Protein AF-E5YFD4-F1 (afdb_monomer_lite)

Radius of gyration: 15.76 Å; chains: 1; bounding box: 37×27×45 Å

Sequence (129 aa):
MKEKHWSKLEYLHLTVKNPNILVSGTHSYYSDCWDNGFEKSVVRYLHGDRISQSWEPLGKIDKLRIGDYVCIGAESVILMGGNHNHCMDFISLYPFMETITDTYRHRGDTVLNDGCWLGMRCMIMPGLP

Secondary structure (DSSP, 8-state):
-----TT--EEHHHH---TTEEE-SS--EE-TTSSS-IIIIIEES-TTSTTTTTSPPSSPPPPEEE-SS-EE-TT-EEE-STTTT--TTSS--S--GGGHHHH------EEE-TT-EEPTT-EEPTT--

Structure (mmCIF, N/CA/C/O backbone):
data_AF-E5YFD4-F1
#
_entry.id   AF-E5YFD4-F1
#
loop_
_atom_site.group_PDB
_atom_site.id
_atom_site.type_symbol
_atom_site.label_atom_id
_atom_site.label_alt_id
_atom_site.label_comp_id
_atom_site.label_asym_id
_atom_site.label_entity_id
_atom_site.label_seq_id
_atom_site.pdbx_PDB_ins_code
_atom_site.Cartn_x
_atom_site.Cartn_y
_atom_site.Cartn_z
_atom_site.occupancy
_atom_site.B_iso_or_equiv
_atom_site.auth_seq_id
_atom_site.auth_comp_id
_atom_site.auth_asym_id
_atom_site.auth_atom_id
_atom_site.pdbx_PDB_model_num
ATOM 1 N N . MET A 1 1 ? 4.292 7.343 24.380 1.00 57.03 1 MET A N 1
ATOM 2 C CA . MET A 1 1 ? 4.027 6.419 23.252 1.00 57.03 1 MET A CA 1
ATOM 3 C C . MET A 1 1 ? 2.559 6.033 23.291 1.00 57.03 1 MET A C 1
ATOM 5 O O . MET A 1 1 ? 2.047 5.874 24.392 1.00 57.03 1 MET A O 1
ATOM 9 N N . LYS A 1 2 ? 1.872 5.921 22.143 1.00 71.75 2 LYS A N 1
ATOM 10 C CA . LYS A 1 2 ? 0.538 5.294 22.116 1.00 71.75 2 LYS A CA 1
ATOM 11 C C . LYS A 1 2 ? 0.706 3.854 22.606 1.00 71.75 2 LYS A C 1
ATOM 13 O O . LYS A 1 2 ? 1.517 3.121 22.053 1.00 71.75 2 LYS A O 1
ATOM 18 N N . GLU A 1 3 ? -0.012 3.480 23.655 1.00 87.06 3 GLU A N 1
ATOM 19 C CA . GLU A 1 3 ? -0.048 2.101 24.143 1.00 87.06 3 GLU A CA 1
ATOM 20 C C . GLU A 1 3 ? -0.710 1.216 23.076 1.00 87.06 3 GLU A C 1
ATOM 22 O O . GLU A 1 3 ? -1.887 1.415 22.755 1.00 87.06 3 GLU A O 1
ATOM 27 N N . LYS A 1 4 ? 0.056 0.278 22.517 1.00 90.75 4 LYS A N 1
ATOM 28 C CA . LYS A 1 4 ? -0.386 -0.692 21.507 1.00 90.75 4 LYS A CA 1
ATOM 29 C C . LYS A 1 4 ? -1.159 -1.830 22.173 1.00 90.75 4 LYS A C 1
ATOM 31 O O . LYS A 1 4 ? -0.758 -2.304 23.231 1.00 90.75 4 LYS A O 1
ATOM 36 N N . HIS A 1 5 ? -2.265 -2.255 21.568 1.00 94.75 5 HIS A N 1
ATOM 37 C CA . HIS A 1 5 ? -3.075 -3.370 22.065 1.00 94.75 5 HIS A CA 1
ATOM 38 C C . HIS A 1 5 ? -3.903 -3.978 20.928 1.00 94.75 5 HIS A C 1
ATOM 40 O O . HIS A 1 5 ? -4.363 -3.246 20.056 1.00 94.75 5 HIS A O 1
ATOM 46 N N . TRP A 1 6 ? -4.160 -5.289 20.971 1.00 94.88 6 TRP A N 1
ATOM 47 C CA . TRP A 1 6 ? -4.887 -6.031 19.925 1.00 94.88 6 TRP A CA 1
ATOM 48 C C . TRP A 1 6 ? -6.345 -5.594 19.738 1.00 94.88 6 TRP A C 1
ATOM 50 O O . TRP A 1 6 ? -6.959 -5.886 18.721 1.00 94.88 6 TRP A O 1
ATOM 60 N N . SER A 1 7 ? -6.896 -4.873 20.712 1.00 92.94 7 SER A N 1
ATOM 61 C CA . SER A 1 7 ? -8.250 -4.300 20.653 1.00 92.94 7 SER A CA 1
ATOM 62 C C . SER A 1 7 ? -8.283 -2.838 20.192 1.00 92.94 7 SER A C 1
ATOM 64 O O . SER A 1 7 ? -9.355 -2.240 20.179 1.00 92.94 7 SER A O 1
ATOM 66 N N . LYS A 1 8 ? -7.134 -2.223 19.878 1.00 92.81 8 LYS A N 1
ATOM 67 C CA . LYS A 1 8 ? -7.065 -0.842 19.381 1.00 92.81 8 LYS A CA 1
ATOM 68 C C . LYS A 1 8 ? -6.932 -0.844 17.863 1.00 92.81 8 LYS A C 1
ATOM 70 O O . LYS A 1 8 ? -6.166 -1.620 17.301 1.00 92.81 8 LYS A O 1
ATOM 75 N N . LEU A 1 9 ? -7.672 0.058 17.228 1.00 95.38 9 LEU A N 1
ATOM 76 C CA . LEU A 1 9 ? -7.740 0.189 15.778 1.00 95.38 9 LEU A CA 1
ATOM 77 C C . LEU A 1 9 ? -7.162 1.535 15.333 1.00 95.38 9 LEU A C 1
ATOM 79 O O . LEU A 1 9 ? -7.275 2.545 16.034 1.00 95.38 9 LEU A O 1
ATOM 83 N N . GLU A 1 10 ? -6.588 1.548 14.138 1.00 97.12 10 GLU A N 1
ATOM 84 C CA . GLU A 1 10 ? -6.270 2.749 13.378 1.00 97.12 10 GLU A CA 1
ATOM 85 C C . GLU A 1 10 ? -7.326 2.929 12.283 1.00 97.12 10 GLU A C 1
ATOM 87 O O . GLU A 1 10 ? -7.370 2.153 11.331 1.00 97.12 10 GLU A O 1
ATOM 92 N N . TYR A 1 11 ? -8.184 3.944 12.405 1.00 98.31 11 TYR A N 1
ATOM 93 C CA . TYR A 1 11 ? -9.134 4.282 11.346 1.00 98.31 11 TYR A CA 1
ATOM 94 C C . TYR A 1 11 ? -8.427 4.990 10.195 1.00 98.31 11 TYR A C 1
ATOM 96 O O . TYR A 1 11 ? -7.844 6.061 10.386 1.00 98.31 11 TYR A O 1
ATOM 104 N N . LEU A 1 12 ? -8.534 4.417 8.997 1.00 98.56 12 LEU A N 1
ATOM 105 C CA . LEU A 1 12 ? -7.732 4.839 7.848 1.00 98.56 12 LEU A CA 1
ATOM 106 C C . LEU A 1 12 ? -8.058 6.270 7.408 1.00 98.56 12 LEU A C 1
ATOM 108 O O . LEU A 1 12 ? -7.152 7.044 7.116 1.00 98.56 12 LEU A O 1
ATOM 112 N N . HIS A 1 13 ? -9.334 6.660 7.444 1.00 98.50 13 HIS A N 1
ATOM 113 C CA . HIS A 1 13 ? -9.777 8.005 7.057 1.00 98.50 13 HIS A CA 1
ATOM 114 C C . HIS A 1 13 ? -9.194 9.134 7.931 1.00 98.50 13 HIS A C 1
ATOM 116 O O . HIS A 1 13 ? -9.207 10.291 7.520 1.00 98.50 13 HIS A O 1
ATOM 122 N N . LEU A 1 14 ? -8.698 8.821 9.137 1.00 98.19 14 LEU A N 1
ATOM 123 C CA . LEU A 1 14 ? -8.094 9.803 10.046 1.00 98.19 14 LEU A CA 1
ATOM 124 C C . LEU A 1 14 ? -6.577 9.915 9.882 1.00 98.19 14 LEU A C 1
ATOM 126 O O . LEU A 1 14 ? -5.992 10.924 10.284 1.00 98.19 14 LEU A O 1
ATOM 130 N N . THR A 1 15 ? -5.922 8.862 9.391 1.00 97.44 15 THR A N 1
ATOM 131 C CA . THR A 1 15 ? -4.462 8.732 9.466 1.00 97.44 15 THR A CA 1
ATOM 132 C C . THR A 1 15 ? -3.771 8.672 8.117 1.00 97.44 15 THR A C 1
ATOM 134 O O . THR A 1 15 ? -2.612 9.083 8.054 1.00 97.44 15 THR A O 1
ATOM 137 N N . VAL A 1 16 ? -4.458 8.220 7.064 1.00 98.12 16 VAL A N 1
ATOM 138 C CA . VAL A 1 16 ? -3.934 8.190 5.696 1.00 98.12 16 VAL A CA 1
ATOM 139 C C . VAL A 1 16 ? -3.683 9.613 5.199 1.00 98.12 16 VAL A C 1
ATOM 141 O O . VAL A 1 16 ? -4.520 10.505 5.340 1.00 98.12 16 VAL A O 1
ATOM 144 N N . LYS A 1 17 ? -2.498 9.827 4.628 1.00 97.69 17 LYS A N 1
ATOM 145 C CA . LYS A 1 17 ? -2.013 11.113 4.115 1.00 97.69 17 LYS A CA 1
ATOM 146 C C . LYS A 1 17 ? -1.445 11.015 2.707 1.00 97.69 17 LYS A C 1
ATOM 148 O O . LYS A 1 17 ? -1.369 12.038 2.032 1.00 97.69 17 LYS A O 1
ATOM 153 N N . ASN A 1 18 ? -1.018 9.833 2.269 1.00 98.25 18 ASN A N 1
ATOM 154 C CA . ASN A 1 18 ? -0.500 9.637 0.926 1.00 98.25 18 ASN A CA 1
ATOM 155 C C . ASN A 1 18 ? -1.634 9.878 -0.094 1.00 98.25 18 ASN A C 1
ATOM 157 O O . ASN A 1 18 ? -2.648 9.178 -0.048 1.00 98.25 18 ASN A O 1
ATOM 161 N N . PRO A 1 19 ? -1.478 10.823 -1.041 1.00 97.38 19 PRO A N 1
ATOM 162 C CA . PRO A 1 19 ? -2.534 11.189 -1.990 1.00 97.38 19 PRO A CA 1
ATOM 163 C C . PRO A 1 19 ? -2.896 10.069 -2.979 1.00 97.38 19 PRO A C 1
ATOM 165 O O . PRO A 1 19 ? -3.918 10.153 -3.662 1.00 97.38 19 PRO A O 1
ATOM 168 N N . ASN A 1 20 ? -2.070 9.025 -3.074 1.00 98.31 20 ASN A N 1
ATOM 169 C CA . ASN A 1 20 ? -2.316 7.859 -3.920 1.00 98.31 20 ASN A CA 1
ATOM 170 C C . ASN A 1 20 ? -3.047 6.723 -3.185 1.00 98.31 20 ASN A C 1
ATOM 172 O O . ASN A 1 20 ? -3.306 5.683 -3.791 1.00 98.31 20 ASN A O 1
ATOM 176 N N . ILE A 1 21 ? -3.407 6.922 -1.913 1.00 98.62 21 ILE A N 1
ATOM 177 C CA . ILE A 1 21 ? -4.309 6.048 -1.163 1.00 98.62 21 ILE A CA 1
ATOM 178 C C . ILE A 1 21 ? -5.672 6.736 -1.081 1.00 98.62 21 ILE A C 1
ATOM 180 O O . ILE A 1 21 ? -5.819 7.802 -0.489 1.00 98.62 21 ILE A O 1
ATOM 184 N N . LEU A 1 22 ? -6.680 6.120 -1.689 1.00 98.62 22 LEU A N 1
ATOM 185 C CA . LEU A 1 22 ? -8.040 6.638 -1.751 1.00 98.62 22 LEU A CA 1
ATOM 186 C C . LEU A 1 22 ? -8.929 5.788 -0.849 1.00 98.62 22 LEU A C 1
ATOM 188 O O . LEU A 1 22 ? -9.292 4.673 -1.217 1.00 98.62 22 LEU A O 1
ATOM 192 N N . VAL A 1 23 ? -9.257 6.314 0.328 1.00 98.56 23 VAL A N 1
ATOM 193 C CA . VAL A 1 23 ? -10.155 5.662 1.287 1.00 98.56 23 VAL A CA 1
ATOM 194 C C . VAL A 1 23 ? -11.573 6.176 1.074 1.00 98.56 23 VAL A C 1
ATOM 196 O O . VAL A 1 23 ? -11.812 7.383 1.079 1.00 98.56 23 VAL A O 1
ATOM 199 N N . SER A 1 24 ? -12.506 5.251 0.893 1.00 97.50 24 SER A N 1
ATOM 200 C CA . SER A 1 24 ? -13.937 5.522 0.826 1.00 97.50 24 SER A CA 1
ATOM 201 C C . SER A 1 24 ? -14.540 5.342 2.216 1.00 97.50 24 SER A C 1
ATOM 203 O O . SER A 1 24 ? -14.216 4.390 2.921 1.00 97.50 24 SER A O 1
ATOM 205 N N . GLY A 1 25 ? -15.416 6.261 2.616 1.00 97.25 25 GLY A N 1
ATOM 206 C CA . GLY A 1 25 ? -16.084 6.193 3.915 1.00 97.25 25 GLY A CA 1
ATOM 207 C C . GLY A 1 25 ? -15.150 6.389 5.114 1.00 97.25 25 GLY A C 1
ATOM 208 O O . GLY A 1 25 ? -14.082 6.996 5.010 1.00 97.25 25 GLY A O 1
ATOM 209 N N . THR A 1 26 ? -15.599 5.932 6.286 1.00 98.56 26 THR A N 1
ATOM 210 C CA . THR A 1 26 ? -14.960 6.247 7.578 1.00 98.56 26 THR A CA 1
ATOM 211 C C . THR A 1 26 ? -14.800 5.045 8.512 1.00 98.56 26 THR A C 1
ATOM 213 O O . THR A 1 26 ? -14.260 5.198 9.606 1.00 98.56 26 THR A O 1
ATOM 216 N N . HIS A 1 27 ? -15.228 3.845 8.123 1.00 98.69 27 HIS A N 1
ATOM 217 C CA . HIS A 1 27 ? -15.252 2.679 9.014 1.00 98.69 27 HIS A CA 1
ATOM 218 C C . HIS A 1 27 ? -14.075 1.728 8.797 1.00 98.69 27 HIS A C 1
ATOM 220 O O . HIS A 1 27 ? -13.731 0.972 9.706 1.00 98.69 27 HIS A O 1
ATOM 226 N N . SER A 1 28 ? -13.429 1.785 7.630 1.00 98.75 28 SER A N 1
ATOM 227 C CA . SER A 1 28 ? -12.257 0.963 7.320 1.00 98.75 28 SER A CA 1
ATOM 228 C C . SER A 1 28 ? -11.102 1.214 8.292 1.00 98.75 28 SER A C 1
ATOM 230 O O . SER A 1 28 ? -10.779 2.363 8.627 1.00 98.75 28 SER A O 1
ATOM 232 N N . TYR A 1 29 ? -10.464 0.132 8.741 1.00 98.56 29 TYR A N 1
ATOM 233 C CA . TYR A 1 29 ? -9.458 0.186 9.799 1.00 98.56 29 TYR A CA 1
ATOM 234 C C . TYR A 1 29 ? -8.298 -0.793 9.601 1.00 98.56 29 TYR A C 1
ATOM 236 O O . TYR A 1 29 ? -8.408 -1.820 8.930 1.00 98.56 29 TYR A O 1
ATOM 244 N N . TYR A 1 30 ? -7.196 -0.491 10.285 1.00 98.38 30 TYR A N 1
ATOM 245 C CA . TYR A 1 30 ? -6.049 -1.368 10.482 1.00 98.38 30 TYR A CA 1
ATOM 246 C C . TYR A 1 30 ? -5.893 -1.772 11.958 1.00 98.38 30 TYR A C 1
ATOM 248 O O . TYR A 1 30 ? -6.051 -0.953 12.867 1.00 98.38 30 TYR A O 1
ATOM 256 N N . SER A 1 31 ? -5.589 -3.047 12.212 1.00 96.19 31 SER A N 1
ATOM 257 C CA . SER A 1 31 ? -5.296 -3.578 13.550 1.00 96.19 31 SER A CA 1
ATOM 258 C C . SER A 1 31 ? -3.877 -3.200 14.005 1.00 96.19 31 SER A C 1
ATOM 260 O O . SER A 1 31 ? -2.944 -4.004 13.943 1.00 96.19 31 SER A O 1
ATOM 262 N N . ASP A 1 32 ? -3.727 -1.978 14.513 1.00 89.69 32 ASP A N 1
ATOM 263 C CA . ASP A 1 32 ? -2.450 -1.322 14.823 1.00 89.69 32 ASP A CA 1
ATOM 264 C C . ASP A 1 32 ? -1.815 -1.748 16.169 1.00 89.69 32 ASP A C 1
ATOM 266 O O . ASP A 1 32 ? -1.534 -0.924 17.042 1.00 89.69 32 ASP A O 1
ATOM 270 N N . CYS A 1 33 ? -1.595 -3.052 16.374 1.00 91.69 33 CYS A N 1
ATOM 271 C CA . CYS A 1 33 ? -0.980 -3.572 17.605 1.00 91.69 33 CYS A CA 1
ATOM 272 C C . CYS A 1 33 ? 0.521 -3.871 17.479 1.00 91.69 33 CYS A C 1
ATOM 274 O O . CYS A 1 33 ? 1.243 -3.772 18.470 1.00 91.69 33 CYS A O 1
ATOM 276 N N . TRP A 1 34 ? 0.994 -4.272 16.299 1.00 91.56 34 TRP A N 1
ATOM 277 C CA . TRP A 1 34 ? 2.324 -4.877 16.162 1.00 91.56 34 TRP A CA 1
ATOM 278 C C . TRP A 1 34 ? 3.395 -3.918 15.634 1.00 91.56 34 TRP A C 1
ATOM 280 O O . TRP A 1 34 ? 4.537 -3.959 16.085 1.00 91.56 34 TRP A O 1
ATOM 290 N N . ASP A 1 35 ? 3.035 -3.042 14.698 1.00 91.88 35 ASP A N 1
ATOM 291 C CA . ASP A 1 35 ? 3.987 -2.238 13.933 1.00 91.88 35 ASP A CA 1
ATOM 292 C C . ASP A 1 35 ? 3.670 -0.732 13.985 1.00 91.88 35 ASP A C 1
ATOM 294 O O . ASP A 1 35 ? 3.104 -0.216 14.953 1.00 91.88 35 ASP A O 1
ATOM 298 N N . ASN A 1 36 ? 4.135 0.016 12.984 1.00 92.69 36 ASN A N 1
ATOM 299 C CA . ASN A 1 36 ? 4.142 1.475 12.973 1.00 92.69 36 ASN A CA 1
ATOM 300 C C . ASN A 1 36 ? 2.949 2.080 12.216 1.00 92.69 36 ASN A C 1
ATOM 302 O O . ASN A 1 36 ? 3.070 3.189 11.685 1.00 92.69 36 ASN A O 1
ATOM 306 N N . GLY A 1 37 ? 1.814 1.379 12.191 1.00 95.31 37 GLY A N 1
ATOM 307 C CA . GLY A 1 37 ? 0.580 1.827 11.551 1.00 95.31 37 GLY A CA 1
ATOM 308 C C . GLY A 1 37 ? 0.497 1.481 10.067 1.00 95.31 37 GLY A C 1
ATOM 309 O O . GLY A 1 37 ? 1.455 0.972 9.470 1.00 95.31 37 GLY A O 1
ATOM 310 N N . PHE A 1 38 ? -0.657 1.790 9.479 1.00 97.69 38 PHE A N 1
ATOM 311 C CA . PHE A 1 38 ? -1.056 1.338 8.146 1.00 97.69 38 PHE A CA 1
ATOM 312 C C . PHE A 1 38 ? -0.099 1.800 7.037 1.00 97.69 38 PHE A C 1
ATOM 314 O O . PHE A 1 38 ? 0.554 0.976 6.399 1.00 97.69 38 PHE A O 1
ATOM 321 N N . GLU A 1 39 ? 0.050 3.112 6.821 1.00 96.69 39 GLU A N 1
ATOM 322 C CA . GLU A 1 39 ? 0.846 3.622 5.690 1.00 96.69 39 GLU A CA 1
ATOM 323 C C . GLU A 1 39 ? 2.325 3.236 5.765 1.00 96.69 39 GLU A C 1
ATOM 325 O O . GLU A 1 39 ? 2.959 3.033 4.736 1.00 96.69 39 GLU A O 1
ATOM 330 N N . LYS A 1 40 ? 2.890 3.151 6.975 1.00 95.12 40 LYS A N 1
ATOM 331 C CA . LYS A 1 40 ? 4.325 2.888 7.161 1.00 95.12 40 LYS A CA 1
ATOM 332 C C . LYS A 1 40 ? 4.687 1.412 7.061 1.00 95.12 40 LYS A C 1
ATOM 334 O O . LYS A 1 40 ? 5.834 1.105 6.747 1.00 95.12 40 LYS A O 1
ATOM 339 N N . SER A 1 41 ? 3.759 0.520 7.401 1.00 95.75 41 SER A N 1
ATOM 340 C CA . SER A 1 41 ? 4.065 -0.905 7.591 1.00 95.75 41 SER A CA 1
ATOM 341 C C . SER A 1 41 ? 3.372 -1.792 6.556 1.00 95.75 41 SER A C 1
ATOM 343 O O . SER A 1 41 ? 3.978 -2.751 6.060 1.00 95.75 41 SER A O 1
ATOM 345 N N . VAL A 1 42 ? 2.127 -1.447 6.207 1.00 97.81 42 VAL A N 1
ATOM 346 C CA . VAL A 1 42 ? 1.251 -2.246 5.341 1.00 97.81 42 VAL A CA 1
ATOM 347 C C . VAL A 1 42 ? 1.413 -1.864 3.875 1.00 97.81 42 VAL A C 1
ATOM 349 O O . VAL A 1 42 ? 1.589 -2.744 3.034 1.00 97.81 42 VAL A O 1
ATOM 352 N N . VAL A 1 43 ? 1.390 -0.570 3.553 1.00 98.25 43 VAL A N 1
ATOM 353 C CA . VAL A 1 43 ? 1.509 -0.091 2.167 1.00 98.25 43 VAL A CA 1
ATOM 354 C C . VAL A 1 43 ? 2.980 0.057 1.800 1.00 98.25 43 VAL A C 1
ATOM 356 O O . VAL A 1 43 ? 3.705 0.834 2.416 1.00 98.25 43 VAL A O 1
ATOM 359 N N . ARG A 1 44 ? 3.444 -0.689 0.794 1.00 97.50 44 ARG A N 1
ATOM 360 C CA . ARG A 1 44 ? 4.865 -0.711 0.414 1.00 97.50 44 ARG A CA 1
ATOM 361 C C . ARG A 1 44 ? 5.068 -0.259 -1.023 1.00 97.50 44 ARG A C 1
ATOM 363 O O . ARG A 1 44 ? 4.308 -0.642 -1.907 1.00 97.50 44 ARG A O 1
ATOM 370 N N . TYR A 1 45 ? 6.130 0.518 -1.240 1.00 96.44 45 TYR A N 1
ATOM 371 C CA . TYR A 1 45 ? 6.560 1.017 -2.555 1.00 96.44 45 TYR A CA 1
ATOM 372 C C . TYR A 1 45 ? 5.545 1.931 -3.262 1.00 96.44 45 TYR A C 1
ATOM 374 O O . TYR A 1 45 ? 5.595 2.101 -4.480 1.00 96.44 45 TYR A O 1
ATOM 382 N N . LEU A 1 46 ? 4.623 2.542 -2.509 1.00 97.69 46 LEU A N 1
ATOM 383 C CA . LEU A 1 46 ? 3.702 3.534 -3.051 1.00 97.69 46 LEU A CA 1
ATOM 384 C C . LEU A 1 46 ? 4.337 4.922 -3.017 1.00 97.69 46 LEU A C 1
ATOM 386 O O . LEU A 1 46 ? 4.570 5.488 -1.949 1.00 97.69 46 LEU A O 1
ATOM 390 N N . HIS A 1 47 ? 4.563 5.482 -4.198 1.00 96.62 47 HIS A N 1
ATOM 391 C CA . HIS A 1 47 ? 5.007 6.860 -4.352 1.00 96.62 47 HIS A CA 1
ATOM 392 C C . HIS A 1 47 ? 4.015 7.845 -3.706 1.00 96.62 47 HIS A C 1
ATOM 394 O O . HIS A 1 47 ? 2.806 7.613 -3.728 1.00 96.62 47 HIS A O 1
ATOM 400 N N . GLY A 1 48 ? 4.499 8.969 -3.175 1.00 95.19 48 GLY A N 1
ATOM 401 C CA . GLY A 1 48 ? 3.659 10.025 -2.586 1.00 95.19 48 GLY A CA 1
ATOM 402 C C . GLY A 1 48 ? 3.668 10.080 -1.059 1.00 95.19 48 GLY A C 1
ATOM 403 O O . GLY A 1 48 ? 2.988 10.917 -0.472 1.00 95.19 48 GLY A O 1
ATOM 404 N N . ASP A 1 49 ? 4.441 9.217 -0.402 1.00 92.06 49 ASP A N 1
ATOM 405 C CA . ASP A 1 49 ? 4.702 9.352 1.027 1.00 92.06 49 ASP A CA 1
ATOM 406 C C . ASP A 1 49 ? 5.669 10.519 1.307 1.00 92.06 49 ASP A C 1
ATOM 408 O O . ASP A 1 49 ? 6.221 11.144 0.403 1.00 92.06 49 ASP A O 1
ATOM 412 N N . ARG A 1 50 ? 5.931 10.812 2.584 1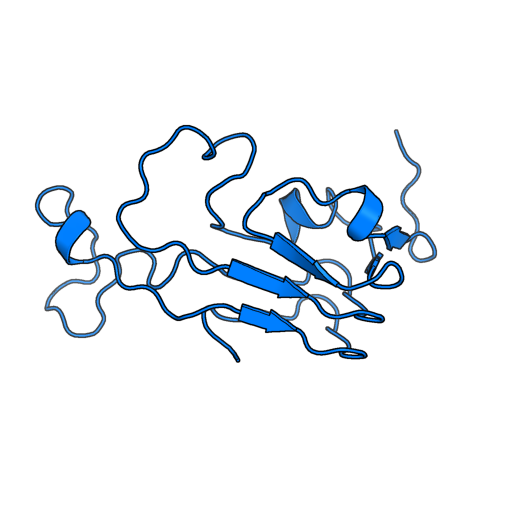.00 92.38 50 ARG A N 1
ATOM 413 C CA . ARG A 1 50 ? 6.823 11.916 2.984 1.00 92.38 50 ARG A CA 1
ATOM 414 C C . ARG A 1 50 ? 8.218 11.845 2.336 1.00 92.38 50 ARG A C 1
ATOM 416 O O . ARG A 1 50 ? 8.868 12.880 2.213 1.00 92.38 50 ARG A O 1
ATOM 423 N N . ILE A 1 51 ? 8.695 10.645 2.000 1.00 93.44 51 ILE A N 1
ATOM 424 C CA . ILE A 1 51 ? 10.029 10.421 1.434 1.00 93.44 51 ILE A CA 1
ATOM 425 C C . ILE A 1 51 ? 10.018 10.664 -0.080 1.00 93.44 51 ILE A C 1
ATOM 427 O O . ILE A 1 51 ? 10.935 11.300 -0.590 1.00 93.44 51 ILE A O 1
ATOM 431 N N . SER A 1 52 ? 8.983 10.186 -0.771 1.00 95.19 52 SER A N 1
ATOM 432 C CA . SER A 1 52 ? 8.904 10.134 -2.235 1.00 95.19 52 SER A CA 1
ATOM 433 C C . SER A 1 52 ? 8.009 11.199 -2.870 1.00 95.19 52 SER A C 1
ATOM 435 O O . SER A 1 52 ? 8.045 11.373 -4.078 1.00 95.19 52 SER A O 1
ATOM 437 N N . GLN A 1 53 ? 7.227 11.957 -2.100 1.00 94.19 53 GLN A N 1
ATOM 438 C CA . GLN A 1 53 ? 6.285 12.960 -2.628 1.00 94.19 53 GLN A CA 1
ATOM 439 C C . GLN A 1 53 ? 6.906 14.028 -3.542 1.00 94.19 53 GLN A C 1
ATOM 441 O O . GLN A 1 53 ? 6.187 14.633 -4.328 1.00 94.19 53 GLN A O 1
ATOM 446 N N . SER A 1 54 ? 8.213 14.284 -3.429 1.00 95.19 54 SER A N 1
ATOM 447 C CA . SER A 1 54 ? 8.933 15.250 -4.266 1.00 95.19 54 SER A CA 1
ATOM 448 C C . SER A 1 54 ? 9.729 14.602 -5.399 1.00 95.19 54 SER A C 1
ATOM 450 O O . SER A 1 54 ? 10.508 15.293 -6.052 1.00 95.19 54 SER A O 1
ATOM 452 N N . TRP A 1 55 ? 9.643 13.283 -5.570 1.00 94.81 55 TRP A N 1
ATOM 453 C CA . TRP A 1 55 ? 10.349 12.578 -6.633 1.00 94.81 55 TRP A CA 1
ATOM 454 C C . TRP A 1 55 ? 9.536 12.644 -7.924 1.00 94.81 55 TRP A C 1
ATOM 456 O O . TRP A 1 55 ? 8.305 12.693 -7.896 1.00 94.81 55 TRP A O 1
ATOM 466 N N . GLU A 1 56 ? 10.240 12.640 -9.052 1.00 93.75 56 GLU A N 1
ATOM 467 C CA . GLU A 1 56 ? 9.603 12.499 -10.356 1.00 93.75 56 GLU A CA 1
ATOM 468 C C . GLU A 1 56 ? 9.242 11.020 -10.570 1.00 93.75 56 GLU A C 1
ATOM 470 O O . GLU A 1 56 ? 10.130 10.160 -10.486 1.00 93.75 56 GLU A O 1
ATOM 475 N N . PRO A 1 57 ? 7.970 10.681 -10.834 1.00 93.25 57 PRO A N 1
ATOM 476 C CA . PRO A 1 57 ? 7.585 9.307 -11.115 1.00 93.25 57 PRO A CA 1
ATOM 477 C C . PRO A 1 57 ? 8.181 8.834 -12.446 1.00 93.25 57 PRO A C 1
ATOM 479 O O . PRO A 1 57 ? 8.103 9.531 -13.452 1.00 93.25 57 PRO A O 1
ATOM 482 N N . LEU A 1 58 ? 8.689 7.599 -12.493 1.00 92.12 58 LEU A N 1
ATOM 483 C CA . LEU A 1 58 ? 9.140 6.976 -13.751 1.00 92.12 58 LEU A CA 1
ATOM 484 C C . LEU A 1 58 ? 7.994 6.746 -14.750 1.00 92.12 58 LEU A C 1
ATOM 486 O O . LEU A 1 58 ? 8.224 6.549 -15.939 1.00 92.12 58 LEU A O 1
ATOM 490 N N . GLY A 1 59 ? 6.754 6.748 -14.267 1.00 93.06 59 GLY A N 1
ATOM 491 C CA . GLY A 1 59 ? 5.564 6.579 -15.079 1.00 93.06 59 GLY A CA 1
ATOM 492 C C . GLY A 1 59 ? 4.297 6.708 -14.244 1.00 93.06 59 GLY A C 1
ATOM 493 O O . GLY A 1 59 ? 4.294 7.285 -13.155 1.00 93.06 59 GLY A O 1
ATOM 494 N N . LYS A 1 60 ? 3.197 6.153 -14.758 1.00 95.19 60 LYS A N 1
ATOM 495 C CA . LYS A 1 60 ? 1.901 6.170 -14.073 1.00 95.19 60 LYS A CA 1
ATOM 496 C C . LYS A 1 60 ? 1.998 5.494 -12.701 1.00 95.19 60 LYS A C 1
ATOM 498 O O . LYS A 1 60 ? 2.343 4.323 -12.621 1.00 95.19 60 LYS A O 1
ATOM 503 N N . ILE A 1 61 ? 1.604 6.213 -11.651 1.00 97.00 61 ILE A N 1
ATOM 504 C CA . ILE A 1 61 ? 1.479 5.662 -10.299 1.00 97.00 61 ILE A CA 1
ATOM 505 C C . ILE A 1 61 ? 0.143 4.921 -10.184 1.00 97.00 61 ILE A C 1
ATOM 507 O O . ILE A 1 61 ? -0.922 5.524 -10.337 1.00 97.00 61 ILE A O 1
ATOM 511 N N . ASP A 1 62 ? 0.212 3.627 -9.887 1.00 98.06 62 ASP A N 1
ATOM 512 C CA . ASP A 1 62 ? -0.946 2.824 -9.494 1.00 98.06 62 ASP A CA 1
ATOM 513 C C . ASP A 1 62 ? -1.442 3.249 -8.107 1.00 98.06 62 ASP A C 1
ATOM 515 O O . ASP A 1 62 ? -0.651 3.386 -7.168 1.00 98.06 62 ASP A O 1
ATOM 519 N N . LYS A 1 63 ? -2.753 3.456 -7.964 1.00 98.44 63 LYS A N 1
ATOM 520 C CA . LYS A 1 63 ? -3.353 3.887 -6.696 1.00 98.44 63 LYS A CA 1
ATOM 521 C C . LYS A 1 63 ? -3.804 2.698 -5.862 1.00 98.44 63 LYS A C 1
ATOM 523 O O . LYS A 1 63 ? -4.175 1.653 -6.389 1.00 98.44 63 LYS A O 1
ATOM 528 N N . LEU A 1 64 ? -3.821 2.885 -4.546 1.00 98.69 64 LEU A N 1
ATOM 529 C CA . LEU A 1 64 ? -4.490 1.975 -3.623 1.00 98.69 64 LEU A CA 1
ATOM 530 C C . LEU A 1 64 ? -5.884 2.523 -3.327 1.00 98.69 64 LEU A C 1
ATOM 532 O O . LEU A 1 64 ? -6.021 3.599 -2.749 1.00 98.69 64 LEU A O 1
ATOM 536 N N . ARG A 1 65 ? -6.919 1.792 -3.725 1.00 98.69 65 ARG A N 1
ATOM 537 C CA . ARG A 1 65 ? -8.317 2.145 -3.474 1.00 98.69 65 ARG A CA 1
ATOM 538 C C . ARG A 1 65 ? -8.866 1.246 -2.385 1.00 98.69 65 ARG A C 1
ATOM 540 O O . ARG A 1 65 ? -8.792 0.030 -2.503 1.00 98.69 65 ARG A O 1
ATOM 547 N N . ILE A 1 66 ? -9.406 1.846 -1.337 1.00 98.75 66 ILE A N 1
ATOM 548 C CA . ILE A 1 66 ? -9.958 1.135 -0.189 1.00 98.75 66 ILE A CA 1
ATOM 549 C C . ILE A 1 66 ? -11.413 1.563 -0.042 1.00 98.75 66 ILE A C 1
ATOM 551 O O . ILE A 1 66 ? -11.699 2.757 0.047 1.00 98.75 66 ILE A O 1
ATOM 555 N N . GLY A 1 67 ? -12.322 0.596 -0.062 1.00 98.56 67 GLY A N 1
ATOM 556 C CA . GLY A 1 67 ? -13.743 0.777 0.208 1.00 98.56 67 GLY A CA 1
ATOM 557 C C . GLY A 1 67 ? -14.031 1.139 1.666 1.00 98.56 67 GLY A C 1
ATOM 558 O O . GLY A 1 67 ? -13.109 1.327 2.468 1.00 98.56 67 GLY A O 1
ATOM 559 N N . ASP A 1 68 ? -15.311 1.210 2.016 1.00 98.56 68 ASP A N 1
ATOM 560 C CA . ASP A 1 68 ? -15.753 1.339 3.407 1.00 98.56 68 ASP A CA 1
ATOM 561 C C . ASP A 1 68 ? -15.908 -0.043 4.072 1.00 98.56 68 ASP A C 1
ATOM 563 O O . ASP A 1 68 ? -16.050 -1.073 3.409 1.00 98.56 68 ASP A O 1
ATOM 567 N N . TYR A 1 69 ? -15.875 -0.083 5.404 1.00 98.62 69 TYR A N 1
ATOM 568 C CA . TYR A 1 69 ? -15.967 -1.318 6.202 1.00 98.62 69 TYR A CA 1
ATOM 569 C C . TYR A 1 69 ? -14.901 -2.388 5.880 1.00 98.62 69 TYR A C 1
ATOM 571 O O . TYR A 1 69 ? -15.120 -3.577 6.103 1.00 98.62 69 TYR A O 1
ATOM 579 N N . VAL A 1 70 ? -13.732 -1.982 5.383 1.00 98.62 70 VAL A N 1
ATOM 580 C CA . VAL A 1 70 ? -12.596 -2.878 5.140 1.00 98.62 70 VAL A CA 1
ATOM 581 C C . VAL A 1 70 ? -11.834 -3.136 6.441 1.00 98.62 70 VAL A C 1
ATOM 583 O O . VAL A 1 70 ? -11.389 -2.205 7.117 1.00 98.62 70 VAL A O 1
ATOM 586 N N . CYS A 1 71 ? -11.635 -4.411 6.769 1.00 98.56 71 CYS A N 1
ATOM 587 C CA . CYS A 1 71 ? -10.925 -4.848 7.970 1.00 98.56 71 CYS A CA 1
ATOM 588 C C . CYS A 1 71 ? -9.517 -5.331 7.599 1.00 98.56 71 CYS A C 1
ATOM 590 O O . CYS A 1 71 ? -9.382 -6.330 6.891 1.00 98.56 71 CYS A O 1
ATOM 592 N N . ILE A 1 72 ? -8.463 -4.674 8.093 1.00 98.50 72 ILE A N 1
ATOM 593 C CA . ILE A 1 72 ? -7.073 -5.030 7.761 1.00 98.50 72 ILE A CA 1
ATOM 594 C C . ILE A 1 72 ? -6.345 -5.569 8.995 1.00 98.50 72 ILE A C 1
ATOM 596 O O . ILE A 1 72 ? -6.099 -4.848 9.966 1.00 98.50 72 ILE A O 1
ATOM 600 N N . GLY A 1 73 ? -5.988 -6.854 8.958 1.00 98.00 73 GLY A N 1
ATOM 601 C CA . GLY A 1 73 ? -5.225 -7.520 10.009 1.00 98.00 73 GLY A CA 1
ATOM 602 C C . GLY A 1 73 ? -3.787 -7.010 10.119 1.00 98.00 73 GLY A C 1
ATOM 603 O O . GLY A 1 73 ? -3.196 -6.558 9.134 1.00 98.00 73 GLY A O 1
ATOM 604 N N . ALA A 1 74 ? -3.217 -7.118 11.321 1.00 96.94 74 ALA A N 1
ATOM 605 C CA . ALA A 1 74 ? -1.838 -6.727 11.609 1.00 96.94 74 ALA A CA 1
ATOM 606 C C . ALA A 1 74 ? -0.832 -7.387 10.646 1.00 96.94 74 ALA A C 1
ATOM 608 O O . ALA A 1 74 ? -1.003 -8.546 10.255 1.00 96.94 74 ALA A O 1
ATOM 609 N N . GLU A 1 75 ? 0.219 -6.645 10.283 1.00 95.94 75 GLU A N 1
ATOM 610 C CA . GLU A 1 75 ? 1.319 -7.103 9.416 1.00 95.94 75 GLU A CA 1
ATOM 611 C C . GLU A 1 75 ? 0.911 -7.540 7.996 1.00 95.94 75 GLU A C 1
ATOM 613 O O . GLU A 1 75 ? 1.711 -8.158 7.289 1.00 95.94 75 GLU A O 1
ATOM 618 N N . 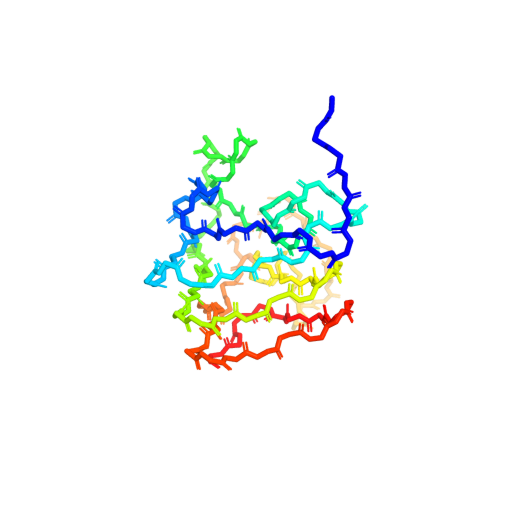SER A 1 76 ? -0.314 -7.242 7.554 1.00 97.88 76 SER A N 1
ATOM 619 C CA . SER A 1 76 ? -0.679 -7.393 6.141 1.00 97.88 76 SER A CA 1
ATOM 620 C C . SER A 1 76 ? 0.271 -6.572 5.265 1.00 97.88 76 SER A C 1
ATOM 622 O O . SER A 1 76 ? 0.785 -5.539 5.691 1.00 97.88 76 SER A O 1
ATOM 624 N N . VAL A 1 77 ? 0.495 -7.008 4.030 1.00 98.31 77 VAL A N 1
ATOM 625 C CA . VAL A 1 77 ? 1.325 -6.292 3.059 1.00 98.31 77 VAL A CA 1
ATOM 626 C C . VAL A 1 77 ? 0.512 -6.030 1.809 1.00 98.31 77 VAL A C 1
ATOM 628 O O . VAL A 1 77 ? 0.012 -6.960 1.186 1.00 98.31 77 VAL A O 1
ATOM 631 N N . ILE A 1 78 ? 0.428 -4.765 1.417 1.00 98.44 78 ILE A N 1
ATOM 632 C CA . ILE A 1 78 ? -0.127 -4.343 0.136 1.00 98.44 78 ILE A CA 1
ATOM 633 C C . ILE A 1 78 ? 1.034 -3.794 -0.685 1.00 98.44 78 ILE A C 1
ATOM 635 O O . ILE A 1 78 ? 1.574 -2.720 -0.400 1.00 98.44 78 ILE A O 1
ATOM 639 N N . LEU A 1 79 ? 1.464 -4.586 -1.662 1.00 98.19 79 LEU A N 1
ATOM 640 C CA . LEU A 1 79 ? 2.589 -4.266 -2.524 1.00 98.19 79 LEU A CA 1
ATOM 641 C C . LEU A 1 79 ? 2.108 -3.370 -3.672 1.00 98.19 79 LEU A C 1
ATOM 643 O O . LEU A 1 79 ? 1.196 -3.742 -4.409 1.00 98.19 79 LEU A O 1
ATOM 647 N N . MET A 1 80 ? 2.730 -2.201 -3.820 1.00 97.88 80 MET A N 1
ATOM 648 C CA . MET A 1 80 ? 2.466 -1.248 -4.905 1.00 97.88 80 MET A CA 1
ATOM 649 C C . MET A 1 80 ? 3.665 -1.223 -5.870 1.00 97.88 80 MET A C 1
ATOM 651 O O . MET A 1 80 ? 4.313 -2.248 -6.041 1.00 97.88 80 MET A O 1
ATOM 655 N N . GLY A 1 81 ? 3.968 -0.105 -6.538 1.00 95.06 81 GLY A N 1
ATOM 656 C CA . GLY A 1 81 ? 5.223 0.039 -7.296 1.00 95.06 81 GLY A CA 1
ATOM 657 C C . GLY A 1 81 ? 5.280 -0.675 -8.656 1.00 95.06 81 GLY A C 1
ATOM 658 O O . GLY A 1 81 ? 6.357 -0.787 -9.244 1.00 95.06 81 GLY A O 1
ATOM 659 N N . GLY A 1 82 ? 4.144 -1.133 -9.190 1.00 95.25 82 GLY A N 1
ATOM 660 C CA . GLY A 1 82 ? 4.075 -1.781 -10.502 1.00 95.25 82 GLY A CA 1
ATOM 661 C C . GLY A 1 82 ? 4.934 -3.051 -10.573 1.00 95.25 82 GLY A C 1
ATOM 662 O O . GLY A 1 82 ? 4.889 -3.906 -9.689 1.00 95.25 82 GLY A O 1
ATOM 663 N N . ASN A 1 83 ? 5.734 -3.190 -11.630 1.00 95.62 83 ASN A N 1
ATOM 664 C CA . ASN A 1 83 ? 6.714 -4.275 -11.766 1.00 95.62 83 ASN A CA 1
ATOM 665 C C . ASN A 1 83 ? 8.051 -4.020 -11.041 1.00 95.62 83 ASN A C 1
ATOM 667 O O . ASN A 1 83 ? 8.955 -4.844 -11.163 1.00 95.62 83 ASN A O 1
ATOM 671 N N . HIS A 1 84 ? 8.209 -2.894 -10.335 1.00 94.69 84 HIS A N 1
ATOM 672 C CA . HIS A 1 84 ? 9.469 -2.480 -9.701 1.00 94.69 84 HIS A CA 1
ATOM 673 C C . HIS A 1 84 ? 10.678 -2.452 -10.662 1.00 94.69 84 HIS A C 1
ATOM 675 O O . HIS A 1 84 ? 11.809 -2.668 -10.237 1.00 94.69 84 HIS A O 1
ATOM 681 N N . ASN A 1 85 ? 10.449 -2.191 -11.957 1.00 94.62 85 ASN A N 1
ATOM 682 C CA . ASN A 1 85 ? 11.461 -2.227 -13.028 1.00 94.62 85 ASN A CA 1
ATOM 683 C C . ASN A 1 85 ? 12.081 -3.612 -13.299 1.00 94.62 85 ASN A C 1
ATOM 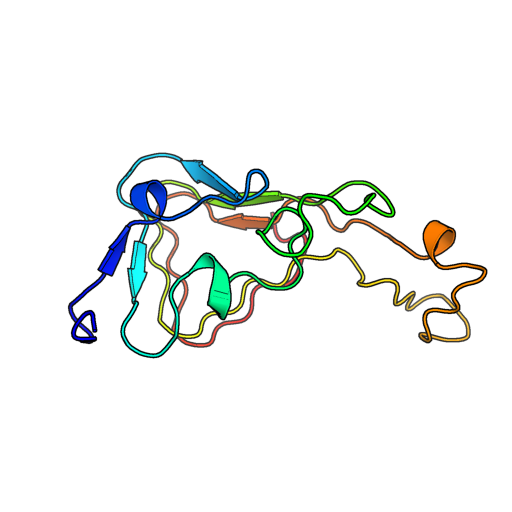685 O O . ASN A 1 85 ? 13.106 -3.714 -13.971 1.00 94.62 85 ASN A O 1
ATOM 689 N N . HIS A 1 86 ? 11.452 -4.693 -12.829 1.00 94.62 86 HIS A N 1
ATOM 690 C CA . HIS A 1 86 ? 11.856 -6.058 -13.156 1.00 94.62 86 HIS A CA 1
ATOM 691 C C . HIS A 1 86 ? 11.002 -6.594 -14.317 1.00 94.62 86 HIS A C 1
ATOM 693 O O . HIS A 1 86 ? 9.802 -6.853 -14.179 1.00 94.62 86 HIS A O 1
ATOM 699 N N . CYS A 1 87 ? 11.618 -6.742 -15.490 1.00 93.44 87 CYS A N 1
ATOM 700 C CA . CYS A 1 87 ? 10.962 -7.211 -16.712 1.00 93.44 87 CYS A CA 1
ATOM 701 C C . CYS A 1 87 ? 11.197 -8.711 -16.922 1.00 93.44 87 CYS A C 1
ATOM 703 O O . CYS A 1 87 ? 12.239 -9.106 -17.433 1.00 93.44 87 CYS A O 1
ATOM 705 N N . MET A 1 88 ? 10.206 -9.540 -16.583 1.00 91.50 88 MET A N 1
ATOM 706 C CA . MET A 1 88 ? 10.294 -11.005 -16.717 1.00 91.50 88 MET A CA 1
ATOM 707 C C . MET A 1 88 ? 10.508 -11.496 -18.156 1.00 91.50 88 MET A C 1
ATOM 709 O O . MET A 1 88 ? 11.017 -12.594 -18.349 1.00 91.50 88 MET A O 1
ATOM 713 N N . ASP A 1 89 ? 10.153 -10.680 -19.150 1.00 92.19 89 ASP A N 1
ATOM 714 C CA . ASP A 1 89 ? 10.304 -11.012 -20.571 1.00 92.19 89 ASP A CA 1
ATOM 715 C C . ASP A 1 89 ? 11.678 -10.605 -21.141 1.00 92.19 89 ASP A C 1
ATOM 717 O O . ASP A 1 89 ? 11.927 -10.763 -22.335 1.00 92.19 89 ASP A O 1
ATOM 721 N N . PHE A 1 90 ? 12.557 -10.006 -20.328 1.00 91.75 90 PHE A N 1
ATOM 722 C CA . PHE A 1 90 ? 13.884 -9.550 -20.751 1.00 91.75 90 PHE A CA 1
ATOM 723 C C . PHE A 1 90 ? 14.954 -10.587 -20.396 1.00 91.75 90 PHE A C 1
ATOM 725 O O . PHE A 1 90 ? 14.773 -11.429 -19.523 1.00 91.75 90 PHE A O 1
ATOM 732 N N . ILE A 1 91 ? 16.118 -10.492 -21.048 1.00 93.44 91 ILE A N 1
ATOM 733 C CA . ILE A 1 91 ? 17.264 -11.381 -20.783 1.00 93.44 91 ILE A CA 1
ATOM 734 C C . ILE A 1 91 ? 17.767 -11.239 -19.333 1.00 93.44 91 ILE A C 1
ATOM 736 O O . ILE A 1 91 ? 18.291 -12.193 -18.762 1.00 93.44 91 ILE A O 1
ATOM 740 N N . SER A 1 92 ? 17.608 -10.059 -18.726 1.00 92.94 92 SER A N 1
ATOM 741 C CA . SER A 1 92 ? 17.989 -9.778 -17.341 1.00 92.94 92 SER A CA 1
ATOM 742 C C . SER A 1 92 ? 16.858 -9.076 -16.598 1.00 92.94 92 SER A C 1
ATOM 744 O O . SER A 1 92 ? 16.194 -8.201 -17.150 1.00 92.94 92 SER A O 1
ATOM 746 N N . LEU A 1 93 ? 16.692 -9.428 -15.320 1.00 94.00 93 LEU A N 1
ATOM 747 C CA . LEU A 1 93 ? 15.789 -8.750 -14.386 1.00 94.00 93 LEU A CA 1
ATOM 748 C C . LEU A 1 93 ? 16.439 -7.538 -13.709 1.00 94.00 93 LEU A C 1
ATOM 750 O O . LEU A 1 93 ? 15.769 -6.839 -12.954 1.00 94.00 93 LEU A O 1
ATOM 754 N N . TYR A 1 94 ? 17.740 -7.317 -13.899 1.00 95.25 94 TYR A N 1
ATOM 755 C CA . TYR A 1 94 ? 18.451 -6.237 -13.223 1.00 95.25 94 TYR A CA 1
ATOM 756 C C . TYR A 1 94 ? 18.022 -4.862 -13.775 1.00 95.25 94 TYR A C 1
ATOM 758 O O . TYR A 1 94 ? 18.055 -4.673 -14.993 1.00 95.25 94 TYR A O 1
ATOM 766 N N . PRO A 1 95 ? 17.654 -3.891 -12.918 1.00 93.94 95 PRO A N 1
ATOM 767 C CA . PRO A 1 95 ? 17.196 -2.575 -13.354 1.00 93.94 95 PRO A CA 1
ATOM 768 C C . PRO A 1 95 ? 18.388 -1.657 -13.677 1.00 93.94 95 PRO A C 1
ATOM 770 O O . PRO A 1 95 ? 18.869 -0.909 -12.827 1.00 93.94 95 PRO A O 1
ATOM 773 N N . PHE A 1 96 ? 18.892 -1.730 -14.911 1.00 94.62 96 PHE A N 1
ATOM 774 C CA . PHE A 1 96 ? 19.962 -0.847 -15.392 1.00 94.62 96 PHE A CA 1
ATOM 775 C C . PHE A 1 96 ? 19.474 0.603 -15.498 1.00 94.62 96 PHE A C 1
ATOM 777 O O . PHE A 1 96 ? 18.420 0.864 -16.086 1.00 94.62 96 PHE A O 1
ATOM 784 N N . MET A 1 97 ? 20.257 1.549 -14.968 1.00 93.62 97 MET A N 1
ATOM 785 C CA . MET A 1 97 ? 19.884 2.969 -14.904 1.00 93.62 97 MET A CA 1
ATOM 786 C C . MET A 1 97 ? 19.674 3.586 -16.289 1.00 93.62 97 MET A C 1
ATOM 788 O O . MET A 1 97 ? 18.816 4.446 -16.452 1.00 93.62 97 MET A O 1
ATOM 792 N N . GLU A 1 98 ? 20.402 3.104 -17.293 1.00 94.00 98 GLU A N 1
ATOM 793 C CA . GLU A 1 98 ? 20.322 3.540 -18.688 1.00 94.00 98 GLU A CA 1
ATOM 794 C C . GLU A 1 98 ? 18.964 3.229 -19.336 1.00 94.00 98 GLU A C 1
ATOM 796 O O . GLU A 1 98 ? 18.606 3.850 -20.330 1.00 94.00 98 GLU A O 1
ATOM 801 N N . THR A 1 99 ? 18.209 2.276 -18.776 1.00 90.44 99 THR A N 1
ATOM 802 C CA . THR A 1 99 ? 16.925 1.785 -19.317 1.00 90.44 99 THR A CA 1
ATOM 803 C C . THR A 1 99 ? 15.785 1.856 -18.296 1.00 90.44 99 THR A C 1
ATOM 805 O O . THR A 1 99 ? 14.722 1.263 -18.488 1.00 90.44 99 THR A O 1
ATOM 808 N N . ILE A 1 100 ? 15.994 2.549 -17.172 1.00 90.38 100 ILE A N 1
ATOM 809 C CA . ILE A 1 100 ? 15.074 2.512 -16.027 1.00 90.38 100 ILE A CA 1
ATOM 810 C C . ILE A 1 100 ? 13.685 3.071 -16.368 1.00 90.38 100 ILE A C 1
ATOM 812 O O . ILE A 1 100 ? 12.675 2.578 -15.877 1.00 90.38 100 ILE A O 1
ATOM 816 N N . THR A 1 101 ? 13.620 4.062 -17.258 1.00 87.31 101 THR A N 1
ATOM 817 C CA . THR A 1 101 ? 12.360 4.646 -17.739 1.00 87.31 101 THR A CA 1
ATOM 818 C C . THR A 1 101 ? 11.587 3.688 -18.638 1.00 87.31 101 THR A C 1
ATOM 820 O O . THR A 1 101 ? 10.365 3.619 -18.558 1.00 87.31 101 THR A O 1
ATOM 823 N N . ASP A 1 102 ? 12.294 2.905 -19.451 1.00 89.75 102 ASP A N 1
ATOM 824 C CA . ASP A 1 102 ? 11.693 2.016 -20.453 1.00 89.75 102 ASP A CA 1
ATOM 825 C C . ASP A 1 102 ? 11.251 0.674 -19.850 1.00 89.75 102 ASP A C 1
ATOM 827 O O . ASP A 1 102 ? 10.468 -0.076 -20.439 1.00 89.75 102 ASP A O 1
ATOM 831 N N . THR A 1 103 ? 11.771 0.349 -18.665 1.00 94.06 103 THR A N 1
ATOM 832 C CA . THR A 1 103 ? 11.518 -0.915 -17.962 1.00 94.06 103 THR A CA 1
ATOM 833 C C . THR A 1 103 ? 10.393 -0.815 -16.939 1.00 94.06 103 THR A C 1
ATOM 835 O O . THR A 1 103 ? 9.839 -1.847 -16.539 1.00 94.06 103 THR A O 1
ATOM 838 N N . TYR A 1 104 ? 9.992 0.397 -16.548 1.00 95.56 104 TYR A N 1
ATOM 839 C CA . TYR A 1 104 ? 8.857 0.580 -15.657 1.00 95.56 104 TYR A CA 1
ATOM 840 C C . TYR A 1 104 ? 7.545 0.185 -16.341 1.00 95.56 104 TYR A C 1
ATOM 842 O O . TYR A 1 104 ? 7.206 0.663 -17.424 1.00 95.56 104 TYR A O 1
ATOM 850 N N . ARG A 1 105 ? 6.758 -0.667 -15.679 1.00 95.56 105 ARG A N 1
ATOM 851 C CA . ARG A 1 105 ? 5.403 -1.029 -16.109 1.00 95.56 105 ARG A CA 1
ATOM 852 C C . ARG A 1 105 ? 4.448 -0.958 -14.926 1.00 95.56 105 ARG A C 1
ATOM 854 O O . ARG A 1 105 ? 4.630 -1.655 -13.924 1.00 95.56 105 ARG A O 1
ATOM 861 N N . HIS A 1 106 ? 3.403 -0.149 -15.073 1.00 96.19 106 HIS A N 1
ATOM 862 C CA . HIS A 1 106 ? 2.294 -0.113 -14.125 1.00 96.19 106 HIS A CA 1
ATOM 863 C C . HIS A 1 106 ? 1.513 -1.442 -14.164 1.00 96.19 106 HIS A C 1
ATOM 865 O O . HIS A 1 106 ? 1.518 -2.153 -15.174 1.00 96.19 106 HIS A O 1
ATOM 871 N N . ARG A 1 107 ? 0.844 -1.797 -13.065 1.00 97.00 107 ARG A N 1
ATOM 872 C CA . ARG A 1 107 ? 0.031 -3.021 -12.932 1.00 97.00 107 ARG A CA 1
ATOM 873 C C . ARG A 1 107 ? -1.463 -2.731 -12.804 1.00 97.00 107 ARG A C 1
ATOM 875 O O . ARG A 1 107 ? -2.253 -3.662 -12.900 1.00 97.00 107 ARG A O 1
ATOM 882 N N . GLY A 1 108 ? -1.842 -1.457 -12.698 1.00 97.75 108 GLY A N 1
ATOM 883 C CA . GLY A 1 108 ? -3.206 -1.027 -12.412 1.00 97.75 108 GLY A CA 1
ATOM 884 C C . GLY A 1 108 ? -3.393 -0.739 -10.924 1.00 97.75 108 GLY A C 1
ATOM 885 O O . GLY A 1 108 ? -2.589 -1.164 -10.094 1.00 97.75 108 GLY A O 1
ATOM 886 N N . ASP A 1 109 ? -4.458 -0.005 -10.600 1.00 98.44 109 ASP A N 1
ATOM 887 C CA . ASP A 1 109 ? -4.832 0.262 -9.211 1.00 98.44 1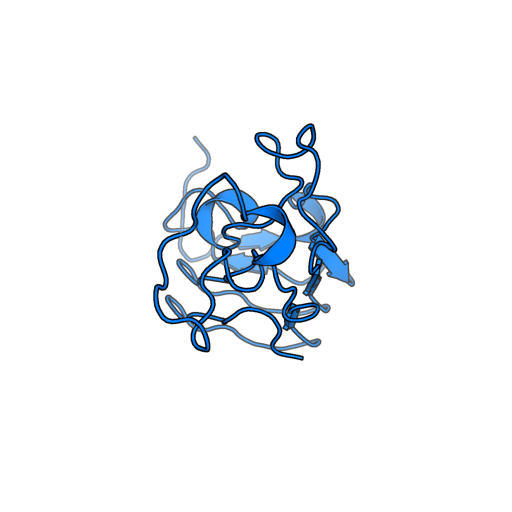09 ASP A CA 1
ATOM 888 C C . ASP A 1 109 ? -5.065 -1.065 -8.466 1.00 98.44 109 ASP A C 1
ATOM 890 O O . ASP A 1 109 ? -5.628 -2.009 -9.022 1.00 98.44 109 ASP A O 1
ATOM 894 N N . THR A 1 110 ? -4.662 -1.118 -7.199 1.00 98.56 110 THR A N 1
ATOM 895 C CA . THR A 1 110 ? -5.036 -2.206 -6.287 1.00 98.56 110 THR A CA 1
ATOM 896 C C . THR A 1 110 ? -6.319 -1.799 -5.572 1.00 98.56 110 THR A C 1
ATOM 898 O O . THR A 1 110 ? -6.363 -0.724 -4.964 1.00 98.56 110 THR A O 1
ATOM 901 N N . VAL A 1 111 ? -7.356 -2.635 -5.633 1.00 98.50 111 VAL A N 1
ATOM 902 C CA . VAL A 1 111 ? -8.691 -2.3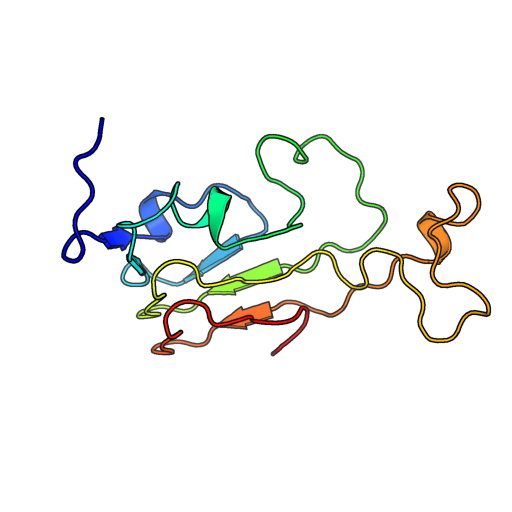05 -5.116 1.00 98.50 111 VAL A CA 1
ATOM 903 C C . VAL A 1 111 ? -9.092 -3.264 -3.997 1.00 98.50 111 VAL A C 1
ATOM 905 O O . VAL A 1 111 ? -9.155 -4.476 -4.169 1.00 98.50 111 VAL A O 1
ATOM 908 N N . LEU A 1 112 ? -9.389 -2.704 -2.827 1.00 98.25 112 LEU A N 1
ATOM 909 C CA . LEU A 1 112 ? -10.043 -3.394 -1.722 1.00 98.25 112 LEU A CA 1
ATOM 910 C C . LEU A 1 112 ? -11.505 -2.951 -1.696 1.00 98.25 112 LEU A C 1
ATOM 912 O O . LEU A 1 112 ? -11.790 -1.807 -1.346 1.00 98.25 112 LEU A O 1
ATOM 916 N N . ASN A 1 113 ? -12.417 -3.830 -2.107 1.00 97.94 113 ASN A N 1
ATOM 917 C CA . ASN A 1 113 ? -13.850 -3.531 -2.162 1.00 97.94 113 ASN A CA 1
ATOM 918 C C . ASN A 1 113 ? -14.483 -3.445 -0.763 1.00 97.94 113 ASN A C 1
ATOM 920 O O . ASN A 1 113 ? -13.931 -3.959 0.213 1.00 97.94 113 ASN A O 1
ATOM 924 N N . ASP A 1 114 ? -15.659 -2.818 -0.686 1.00 98.44 114 ASP A N 1
ATOM 925 C CA . ASP A 1 114 ? -16.400 -2.642 0.565 1.00 98.44 114 ASP A CA 1
ATOM 926 C C . ASP A 1 114 ? -16.584 -3.970 1.317 1.00 98.44 114 ASP A C 1
ATOM 928 O O . ASP A 1 114 ? -16.887 -5.012 0.728 1.00 98.44 114 ASP A O 1
ATOM 932 N N . GLY A 1 115 ? -16.408 -3.933 2.638 1.00 97.69 115 GLY A N 1
ATOM 933 C CA . GLY A 1 115 ? -16.635 -5.092 3.505 1.00 97.69 115 GLY A CA 1
ATOM 934 C C . GLY A 1 115 ? -15.611 -6.228 3.382 1.00 97.69 115 GLY A C 1
ATOM 935 O O . GLY A 1 115 ? -15.827 -7.294 3.964 1.00 97.69 115 GLY A O 1
ATOM 936 N N . CYS A 1 116 ? -14.506 -6.059 2.644 1.00 96.38 116 CYS A N 1
ATOM 937 C CA . CYS A 1 116 ? -13.489 -7.107 2.551 1.00 96.38 116 CYS A CA 1
ATOM 938 C C . CYS A 1 116 ? -12.673 -7.240 3.850 1.00 96.38 116 CYS A C 1
ATOM 940 O O . CYS A 1 116 ? -12.420 -6.261 4.558 1.00 96.38 116 CYS A O 1
ATOM 942 N N . TRP A 1 117 ? -12.197 -8.455 4.135 1.00 98.06 117 TRP A N 1
ATOM 943 C CA . TRP A 1 117 ? -11.356 -8.741 5.296 1.00 98.06 117 TRP A CA 1
ATOM 944 C C . TRP A 1 117 ? -10.010 -9.328 4.872 1.00 98.06 117 TRP A C 1
ATOM 946 O O . TRP A 1 117 ? -9.943 -10.389 4.251 1.00 98.06 117 TRP A O 1
ATOM 956 N N . LEU A 1 118 ? -8.931 -8.638 5.241 1.00 98.12 118 LEU A N 1
ATOM 957 C CA . LEU A 1 118 ? -7.560 -9.094 5.058 1.00 98.12 118 LEU A CA 1
ATOM 958 C C . LEU A 1 118 ? -7.043 -9.734 6.349 1.00 98.12 118 LEU A C 1
ATOM 960 O O . LEU A 1 118 ? -6.937 -9.080 7.391 1.00 98.12 118 LEU A O 1
ATOM 964 N N . GLY A 1 119 ? -6.714 -11.024 6.274 1.00 98.00 119 GLY A N 1
ATOM 965 C CA . GLY A 1 119 ? -6.102 -11.761 7.378 1.00 98.00 119 GLY A CA 1
ATOM 966 C C . GLY A 1 119 ? -4.695 -11.254 7.707 1.00 98.00 119 GLY A C 1
ATOM 967 O O . GLY A 1 119 ? -4.010 -10.680 6.860 1.00 98.00 119 GLY A O 1
ATOM 968 N N . MET A 1 120 ? -4.247 -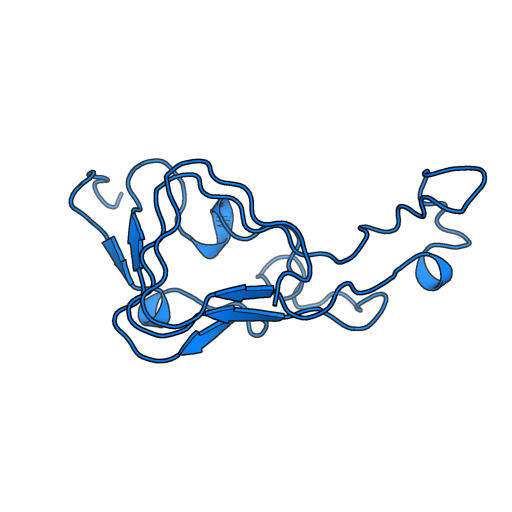11.493 8.942 1.00 96.75 120 MET A N 1
ATOM 969 C CA . MET A 1 120 ? -2.897 -11.116 9.374 1.00 96.75 120 MET A CA 1
ATOM 970 C C . MET A 1 120 ? -1.832 -11.712 8.450 1.00 96.75 120 MET A C 1
ATOM 972 O O . MET A 1 120 ? -1.923 -12.881 8.073 1.00 96.75 120 MET A O 1
ATOM 976 N N . ARG A 1 121 ? -0.802 -10.917 8.133 1.00 96.44 121 ARG A N 1
ATOM 977 C CA . ARG A 1 121 ? 0.346 -11.324 7.298 1.00 96.44 121 ARG A CA 1
ATOM 978 C C . ARG A 1 121 ? -0.008 -11.792 5.882 1.00 96.44 121 ARG A C 1
ATOM 980 O O . ARG A 1 121 ? 0.818 -12.435 5.233 1.00 96.44 121 ARG A O 1
ATOM 987 N N . CYS A 1 122 ? -1.204 -11.483 5.382 1.00 97.88 122 CYS A N 1
ATOM 988 C CA . CYS A 1 122 ? -1.494 -11.696 3.969 1.00 97.88 122 CYS A CA 1
ATOM 989 C C . CYS A 1 122 ? -0.648 -10.755 3.098 1.00 97.88 122 CYS A C 1
ATOM 991 O O . CYS A 1 122 ? -0.190 -9.704 3.551 1.00 97.88 122 CYS A O 1
ATOM 993 N N . MET A 1 123 ? -0.446 -11.138 1.839 1.00 98.06 123 MET A N 1
ATOM 994 C CA . MET A 1 123 ? 0.237 -10.314 0.850 1.00 98.06 123 MET A CA 1
ATOM 995 C C . MET A 1 123 ? -0.675 -10.100 -0.354 1.00 98.06 123 MET A C 1
ATOM 997 O O . MET A 1 123 ? -1.097 -11.060 -0.995 1.00 98.06 123 MET A O 1
ATOM 1001 N N . ILE A 1 124 ? -0.952 -8.836 -0.655 1.00 98.19 124 ILE A N 1
ATOM 1002 C CA . ILE A 1 124 ? -1.687 -8.388 -1.834 1.00 98.19 124 ILE A CA 1
ATOM 1003 C C . ILE A 1 124 ? -0.668 -7.885 -2.852 1.00 98.19 124 ILE A C 1
ATOM 1005 O O . ILE A 1 124 ? 0.130 -6.993 -2.557 1.00 98.19 124 ILE A O 1
ATOM 1009 N N . MET A 1 125 ? -0.681 -8.490 -4.038 1.00 97.94 125 MET A N 1
ATOM 1010 C CA . MET A 1 125 ? 0.216 -8.141 -5.139 1.00 97.94 125 MET A CA 1
ATOM 1011 C C . MET A 1 125 ? -0.312 -6.932 -5.935 1.00 97.94 125 MET A C 1
ATOM 1013 O O . MET A 1 125 ? -1.519 -6.680 -5.918 1.00 97.94 125 MET A O 1
ATOM 1017 N N . PRO A 1 126 ? 0.553 -6.197 -6.661 1.00 97.56 126 PRO A N 1
ATOM 1018 C CA . PRO A 1 126 ? 0.141 -4.994 -7.380 1.00 97.56 126 PRO A CA 1
ATOM 1019 C C . PRO A 1 126 ? -0.869 -5.294 -8.495 1.00 97.56 126 PRO A C 1
ATOM 1021 O O . PRO A 1 126 ? -0.674 -6.239 -9.270 1.00 97.56 126 PRO A O 1
ATOM 1024 N N . GLY A 1 127 ? -1.890 -4.442 -8.622 1.00 94.00 127 GLY A N 1
ATOM 1025 C CA . GLY A 1 127 ? -2.850 -4.484 -9.730 1.00 94.00 127 GLY A CA 1
ATOM 1026 C C . GLY A 1 127 ? -3.945 -5.539 -9.601 1.00 94.00 127 GLY A C 1
ATOM 1027 O O . GLY A 1 127 ? -4.475 -5.985 -10.616 1.00 94.00 127 GLY A O 1
ATOM 1028 N N . LEU A 1 128 ? -4.253 -5.977 -8.377 1.00 92.06 128 LEU A N 1
ATOM 1029 C CA . LEU A 1 128 ? -5.429 -6.806 -8.102 1.00 92.06 128 LEU A CA 1
ATOM 1030 C C . LEU A 1 128 ? -6.697 -5.921 -8.107 1.00 92.06 128 LEU A C 1
ATOM 1032 O O . LEU A 1 128 ? -6.780 -5.026 -7.258 1.00 92.06 128 LEU A O 1
ATOM 1036 N N . PRO A 1 129 ? -7.637 -6.135 -9.053 1.00 74.88 129 PRO A N 1
ATOM 1037 C CA . PRO A 1 129 ? -8.873 -5.360 -9.164 1.00 74.88 129 PRO A CA 1
ATOM 1038 C C . PRO A 1 129 ? -9.982 -5.833 -8.214 1.00 74.88 129 PRO A C 1
ATOM 1040 O O . PRO A 1 129 ? -9.927 -6.996 -7.749 1.00 74.88 129 PRO A O 1
#

pLDDT: mean 95.24, std 5.13, range [57.03, 98.75]

Foldseek 3Di:
DPQADQPDWDFCVVPDDQPLEAEADTAEIERRRPDDGCVPQAEPPQARPPVRVPPDDLDDFAGEYAYHQEAHYARHHEYGQALVLQDPPDPDRDCDPVCNSVSRDAQHHHYHYHNHYHYHNHYHYGNHD